Protein AF-A0A354FGB0-F1 (afdb_monomer)

Solvent-accessible surface area (backbone atoms only — not comparable to full-atom values): 4949 Å² total; per-residue (Å²): 114,61,57,67,74,67,68,54,54,72,56,49,53,51,20,54,71,44,32,58,44,56,73,78,44,93,54,49,65,65,58,39,26,73,76,64,32,64,69,31,30,50,42,22,53,50,34,42,58,61,69,68,62,76,88,77,71,86,80,82,42,62,66,57,52,50,49,53,50,50,54,48,40,74,76,39,57,60,37,55,55,47,73,76,96

Foldseek 3Di:
DQCVVVVDDPLLVLLLVCLCVCVPHPDDLVNCCVPPNPSSSVLSVLLNVLVPPDDDDDDPCPVVNVVSLVVSVVVPVSSVVSNVD

pLDDT: mean 73.51, std 12.09, range [44.84, 92.19]

Sequence (85 aa):
YILAELQLDVLSIVAGLLHDVVEDTDVTFDEIEELFGAKTRFLVAGVTKLGKIEYKSKEDRHAENLRRMFLAMAQDVRVIMIKLA

Radius of gyration: 13.47 Å; Cα contacts (8 Å, |Δi|>4): 75; chains: 1; bounding box: 39×29×30 Å

Secondary structure (DSSP, 8-state):
-HHHHTT--HHHHHHHHHTTHHHHSS--HHHHHHHH-HHHHHHHHHHHHHHT-----SSSHHHHHHHHHHHHHHH-THHHHHHH-

Structure (mmCIF, N/CA/C/O backbone):
data_AF-A0A354FGB0-F1
#
_entry.id   AF-A0A354FGB0-F1
#
loop_
_atom_site.group_PDB
_atom_site.id
_atom_site.type_symbol
_atom_site.label_atom_id
_atom_site.label_alt_id
_atom_site.label_comp_id
_atom_site.label_asym_id
_atom_site.label_entity_id
_atom_site.label_seq_id
_atom_site.pdbx_PDB_ins_code
_atom_site.Cartn_x
_atom_site.Cartn_y
_atom_site.Cartn_z
_atom_site.occupancy
_atom_site.B_iso_or_equiv
_atom_site.auth_seq_id
_atom_site.auth_comp_id
_atom_site.auth_asym_id
_atom_site.auth_atom_id
_atom_site.pdbx_PDB_model_num
ATOM 1 N N . TYR A 1 1 ? 4.962 -3.078 16.028 1.00 51.34 1 TYR A N 1
ATOM 2 C CA . TYR A 1 1 ? 4.466 -2.060 16.981 1.00 51.34 1 TYR A CA 1
ATOM 3 C C . TYR A 1 1 ? 4.804 -0.619 16.569 1.00 51.34 1 TYR A C 1
ATOM 5 O O . TYR A 1 1 ? 4.147 0.282 17.065 1.00 51.34 1 TYR A O 1
ATOM 13 N N . ILE A 1 2 ? 5.710 -0.389 15.603 1.00 61.31 2 ILE A N 1
ATOM 14 C CA . ILE A 1 2 ? 6.151 0.950 15.153 1.00 61.31 2 ILE A CA 1
ATOM 15 C C . ILE A 1 2 ? 4.993 1.813 14.608 1.00 61.31 2 ILE A C 1
ATOM 17 O O . ILE A 1 2 ? 4.820 2.953 15.025 1.00 61.31 2 ILE A O 1
ATOM 21 N N . LEU A 1 3 ? 4.128 1.261 13.746 1.00 56.84 3 LEU A N 1
ATOM 22 C CA . LEU A 1 3 ? 2.981 1.997 13.180 1.00 56.84 3 LEU A CA 1
ATOM 23 C C . LEU A 1 3 ? 1.932 2.423 14.224 1.00 56.84 3 LEU A C 1
ATOM 25 O O . LEU A 1 3 ? 1.294 3.461 14.063 1.00 56.84 3 LEU A O 1
ATOM 29 N N . ALA A 1 4 ? 1.765 1.642 15.295 1.00 56.69 4 ALA A N 1
ATOM 30 C CA . ALA A 1 4 ? 0.833 1.952 16.380 1.00 56.69 4 ALA A CA 1
ATOM 31 C C . ALA A 1 4 ? 1.381 3.043 17.320 1.00 56.69 4 ALA A C 1
ATOM 33 O O . ALA A 1 4 ? 0.613 3.859 17.823 1.00 56.69 4 ALA A O 1
ATOM 34 N N . GLU A 1 5 ? 2.703 3.101 17.515 1.00 58.25 5 GLU A N 1
ATOM 35 C CA . GLU A 1 5 ? 3.364 4.180 18.265 1.00 58.25 5 GLU A CA 1
ATOM 36 C C . GLU A 1 5 ? 3.345 5.518 17.514 1.00 58.25 5 GLU A C 1
ATOM 38 O O . GLU A 1 5 ? 3.300 6.575 18.139 1.00 58.25 5 GLU A O 1
ATOM 43 N N . LEU A 1 6 ? 3.288 5.484 16.179 1.00 59.22 6 LEU A N 1
ATOM 44 C CA . LEU A 1 6 ? 3.153 6.673 15.332 1.00 59.22 6 LEU A CA 1
ATOM 45 C C . LEU A 1 6 ? 1.733 7.279 15.329 1.00 59.22 6 LEU A C 1
ATOM 47 O O . LEU A 1 6 ? 1.500 8.245 14.604 1.00 59.22 6 LEU A O 1
ATOM 51 N N . GLN A 1 7 ? 0.787 6.727 16.108 1.00 61.62 7 GLN A N 1
ATOM 52 C CA . GLN A 1 7 ? -0.632 7.129 16.146 1.00 61.62 7 GLN A CA 1
ATOM 53 C C . GLN A 1 7 ? -1.282 7.229 14.756 1.00 61.62 7 GLN A C 1
ATOM 55 O O . GLN A 1 7 ? -2.178 8.045 14.523 1.00 61.62 7 GLN A O 1
ATOM 60 N N . LEU A 1 8 ? -0.831 6.398 13.816 1.00 63.72 8 LEU A N 1
ATOM 61 C CA . LEU A 1 8 ? -1.418 6.353 12.489 1.00 63.72 8 LEU A CA 1
ATOM 62 C C . LEU A 1 8 ? -2.844 5.804 12.552 1.00 63.72 8 LEU A C 1
ATOM 64 O O . LEU A 1 8 ? -3.192 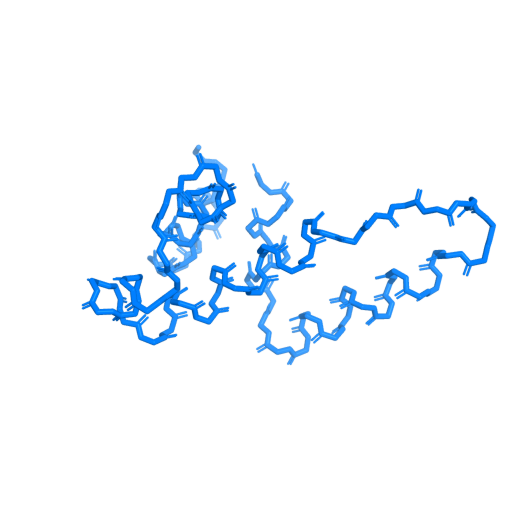4.994 13.413 1.00 63.72 8 LEU A O 1
ATOM 68 N N . ASP A 1 9 ? -3.682 6.267 11.629 1.00 77.69 9 ASP A N 1
ATOM 69 C CA . ASP A 1 9 ? -5.075 5.855 11.586 1.00 77.69 9 ASP A CA 1
ATOM 70 C C . ASP A 1 9 ? -5.210 4.354 11.299 1.00 77.69 9 ASP A C 1
ATOM 72 O O . ASP A 1 9 ? -4.333 3.728 10.701 1.00 77.69 9 ASP A O 1
ATOM 76 N N . VAL A 1 10 ? -6.342 3.775 11.705 1.00 79.44 10 VAL A N 1
ATOM 77 C CA . VAL A 1 10 ? -6.611 2.332 11.586 1.00 79.44 10 VAL A CA 1
ATOM 78 C C . VAL A 1 10 ? -6.354 1.818 10.164 1.00 79.44 10 VAL A C 1
ATOM 80 O O . VAL A 1 10 ? -5.815 0.727 9.999 1.00 79.44 10 VAL A O 1
ATOM 83 N N . LEU A 1 11 ? -6.651 2.621 9.136 1.00 80.31 11 LEU A N 1
ATOM 84 C CA . LEU A 1 11 ? -6.420 2.251 7.737 1.00 80.31 11 LEU A CA 1
ATOM 85 C C . LEU A 1 11 ? -4.934 2.072 7.407 1.00 80.31 11 LEU A C 1
ATOM 87 O O . LEU A 1 11 ? -4.595 1.195 6.620 1.00 80.31 11 LEU A O 1
ATOM 91 N N . SER A 1 12 ? -4.047 2.857 8.019 1.00 78.75 12 SER A N 1
ATOM 92 C CA . SER A 1 12 ? -2.600 2.726 7.830 1.00 78.75 12 SER A CA 1
ATOM 93 C C . SER A 1 12 ? -2.057 1.446 8.453 1.00 78.75 12 SER A C 1
ATOM 95 O O . SER A 1 12 ? -1.213 0.779 7.861 1.00 78.75 12 SER A O 1
ATOM 97 N N . ILE A 1 13 ? -2.565 1.078 9.632 1.00 81.00 13 ILE A N 1
ATOM 98 C CA . ILE A 1 13 ? -2.180 -0.167 10.307 1.00 81.00 13 ILE A CA 1
ATOM 99 C C . ILE A 1 13 ? -2.643 -1.366 9.478 1.00 81.00 13 ILE A C 1
ATOM 101 O O . ILE A 1 13 ? -1.859 -2.276 9.224 1.00 81.00 13 ILE A O 1
ATOM 105 N N . VAL A 1 14 ? -3.893 -1.344 9.006 1.00 83.62 14 VAL A N 1
ATOM 106 C CA . VAL A 1 14 ? -4.438 -2.395 8.138 1.00 83.62 14 VAL A CA 1
ATOM 107 C C . VAL A 1 14 ? -3.638 -2.489 6.838 1.00 83.62 14 VAL A C 1
ATOM 109 O O . VAL A 1 14 ? -3.224 -3.580 6.461 1.00 83.62 14 VAL A O 1
ATOM 112 N N . ALA A 1 15 ? -3.347 -1.363 6.183 1.00 83.62 15 ALA A N 1
ATOM 113 C CA . ALA A 1 15 ? -2.548 -1.360 4.963 1.00 83.62 15 ALA A CA 1
ATOM 114 C C . ALA A 1 15 ? -1.125 -1.896 5.191 1.00 83.62 15 ALA A C 1
ATOM 116 O O . ALA A 1 15 ? -0.641 -2.668 4.371 1.00 83.62 15 ALA A O 1
ATOM 117 N N . GLY A 1 16 ? -0.481 -1.568 6.315 1.00 81.31 16 GLY A N 1
ATOM 118 C CA . GLY A 1 16 ? 0.825 -2.128 6.677 1.00 81.31 16 GLY A CA 1
ATOM 119 C C . GLY A 1 16 ? 0.804 -3.632 6.942 1.00 81.31 16 GLY A C 1
ATOM 120 O O . GLY A 1 16 ? 1.766 -4.313 6.614 1.00 81.31 16 GLY A O 1
ATOM 121 N N . LEU A 1 17 ? -0.297 -4.185 7.453 1.00 82.94 17 LEU A N 1
ATOM 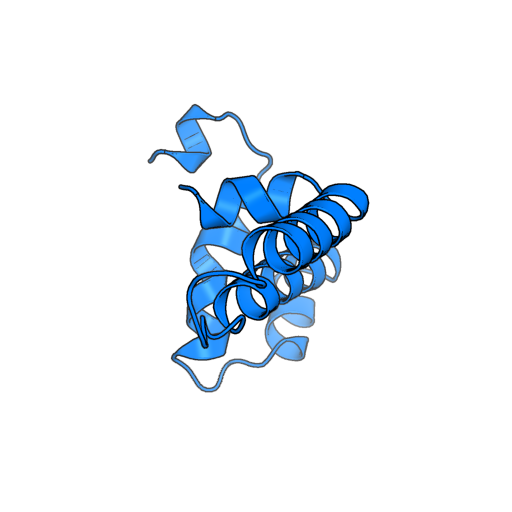122 C CA . LEU A 1 17 ? -0.441 -5.636 7.615 1.00 82.94 17 LEU A CA 1
ATOM 123 C C . LEU A 1 17 ? -0.734 -6.358 6.291 1.00 82.94 17 LEU A C 1
ATOM 125 O O . LEU A 1 17 ? -0.353 -7.513 6.133 1.00 82.94 17 LEU A O 1
ATOM 129 N N . LEU A 1 18 ? -1.417 -5.693 5.355 1.00 85.38 18 LEU A N 1
ATOM 130 C CA . LEU A 1 18 ? -1.876 -6.292 4.098 1.00 85.38 18 LEU A CA 1
ATOM 131 C C . LEU A 1 18 ? -0.933 -6.071 2.908 1.00 85.38 18 LEU A C 1
ATOM 133 O O . LEU A 1 18 ? -1.110 -6.726 1.885 1.00 85.38 18 LEU A O 1
ATOM 137 N N . HIS A 1 19 ? 0.028 -5.146 2.993 1.00 80.06 19 HIS A N 1
ATOM 138 C CA . HIS A 1 19 ? 0.797 -4.727 1.815 1.00 80.06 19 HIS A CA 1
ATOM 139 C C . HIS A 1 19 ? 1.588 -5.853 1.138 1.00 80.06 19 HIS A C 1
ATOM 141 O O . HIS A 1 19 ? 1.628 -5.892 -0.091 1.00 80.06 19 HIS A O 1
ATOM 147 N N . ASP A 1 20 ? 2.137 -6.778 1.925 1.00 81.06 20 ASP A N 1
ATOM 148 C CA . ASP A 1 20 ? 2.863 -7.946 1.418 1.00 81.06 20 ASP A CA 1
ATOM 149 C C . ASP A 1 20 ? 1.924 -9.109 1.070 1.00 81.06 20 ASP A C 1
ATOM 151 O O . ASP A 1 20 ? 2.270 -9.968 0.270 1.00 81.06 20 ASP A O 1
ATOM 155 N N . VAL A 1 21 ? 0.681 -9.115 1.568 1.00 83.94 21 VAL A N 1
ATOM 156 C CA . VAL A 1 21 ? -0.297 -10.172 1.251 1.00 83.94 21 VAL A CA 1
ATOM 157 C C . VAL A 1 21 ? -0.632 -10.177 -0.242 1.00 83.94 21 VAL A C 1
ATOM 159 O O . VAL A 1 21 ? -0.734 -11.243 -0.837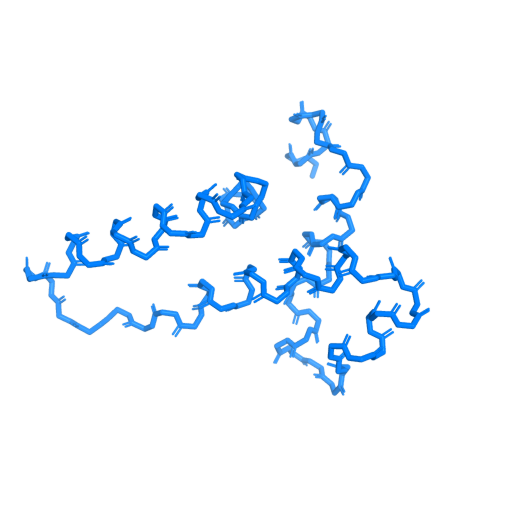 1.00 83.94 21 VAL A O 1
ATOM 162 N N . VAL A 1 22 ? -0.743 -9.006 -0.877 1.00 80.94 22 VAL A N 1
ATOM 163 C CA . VAL A 1 22 ? -1.000 -8.909 -2.330 1.00 80.94 22 VAL A CA 1
ATOM 164 C C . VAL A 1 22 ? 0.226 -9.286 -3.170 1.00 80.94 22 VAL A C 1
ATOM 166 O O . VAL A 1 22 ? 0.102 -9.567 -4.361 1.00 80.94 22 VAL A O 1
ATOM 169 N N . GLU A 1 23 ? 1.427 -9.237 -2.592 1.00 76.50 23 GLU A N 1
ATOM 170 C CA . GLU A 1 23 ? 2.658 -9.617 -3.293 1.00 76.50 23 GLU A CA 1
ATOM 171 C C . GLU A 1 23 ? 2.984 -11.105 -3.127 1.00 76.50 23 GLU A C 1
ATOM 173 O O . GLU A 1 23 ? 3.427 -11.730 -4.091 1.00 76.50 23 GLU A O 1
ATOM 178 N N . ASP A 1 24 ? 2.706 -11.669 -1.950 1.00 82.38 24 ASP A N 1
ATOM 179 C CA . ASP A 1 24 ? 3.134 -13.013 -1.554 1.00 82.38 24 ASP A CA 1
ATOM 180 C C . ASP A 1 24 ? 2.026 -14.076 -1.634 1.00 82.38 24 ASP A C 1
ATOM 182 O O . ASP A 1 24 ? 2.291 -15.265 -1.437 1.00 82.38 24 ASP A O 1
ATOM 186 N N . THR A 1 25 ? 0.778 -13.681 -1.902 1.00 85.81 25 THR A N 1
ATOM 187 C CA . THR A 1 25 ? -0.372 -14.598 -1.971 1.00 85.81 25 THR A CA 1
ATOM 188 C C . THR A 1 25 ? -1.254 -14.328 -3.192 1.00 85.81 25 THR A C 1
ATOM 190 O O . THR A 1 25 ? -1.082 -13.332 -3.890 1.00 85.81 25 THR A O 1
ATOM 193 N N . ASP A 1 26 ? -2.234 -15.203 -3.437 1.00 87.75 26 ASP A N 1
ATOM 194 C CA . ASP A 1 26 ? -3.197 -15.067 -4.541 1.00 87.75 26 ASP A CA 1
ATOM 195 C C . ASP A 1 26 ? -4.278 -13.992 -4.296 1.00 87.75 26 ASP A C 1
ATOM 197 O O . ASP A 1 26 ? -5.165 -13.808 -5.130 1.00 87.75 26 ASP A O 1
ATOM 201 N N . VAL A 1 27 ? -4.221 -13.279 -3.163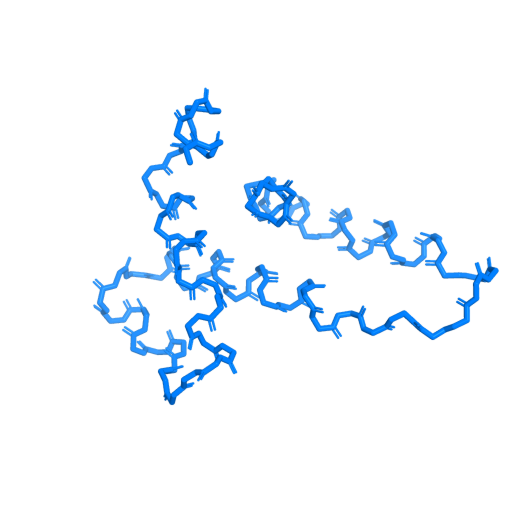 1.00 88.94 27 VAL A N 1
ATOM 202 C CA . VAL A 1 27 ? -5.180 -12.223 -2.815 1.00 88.94 27 VAL A CA 1
ATOM 203 C C . VAL A 1 27 ? -5.053 -11.038 -3.771 1.00 88.94 27 VAL A C 1
ATOM 205 O O . VAL A 1 27 ? -3.988 -10.449 -3.957 1.00 88.94 27 VAL A O 1
ATOM 208 N N . THR A 1 28 ? -6.183 -10.630 -4.333 1.00 88.81 28 THR A N 1
ATOM 209 C CA . THR A 1 28 ? -6.292 -9.519 -5.275 1.00 88.81 28 THR A CA 1
ATOM 210 C C . THR A 1 28 ? -6.627 -8.193 -4.587 1.00 88.81 28 THR A C 1
ATOM 212 O O . THR A 1 28 ? -7.174 -8.131 -3.484 1.00 88.81 28 THR A O 1
ATOM 215 N N . PHE A 1 29 ? -6.344 -7.077 -5.268 1.00 87.81 29 PHE A N 1
ATOM 216 C CA . PHE A 1 29 ? -6.756 -5.755 -4.783 1.00 87.81 29 PHE A CA 1
ATOM 217 C C . PHE A 1 29 ? -8.278 -5.612 -4.668 1.00 87.81 29 PHE A C 1
ATOM 219 O O . PHE A 1 29 ? -8.737 -4.859 -3.812 1.00 87.81 29 PHE A O 1
ATOM 226 N N . ASP A 1 30 ? -9.038 -6.309 -5.512 1.00 89.94 30 ASP A N 1
ATOM 227 C CA . ASP A 1 30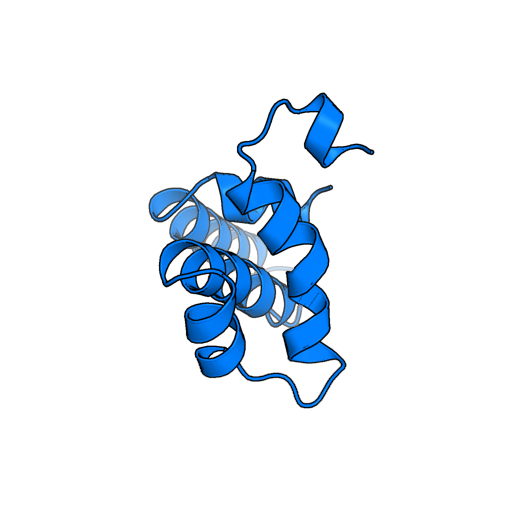 ? -10.498 -6.252 -5.501 1.00 89.94 30 ASP A CA 1
ATOM 228 C C . ASP A 1 30 ? -11.054 -6.962 -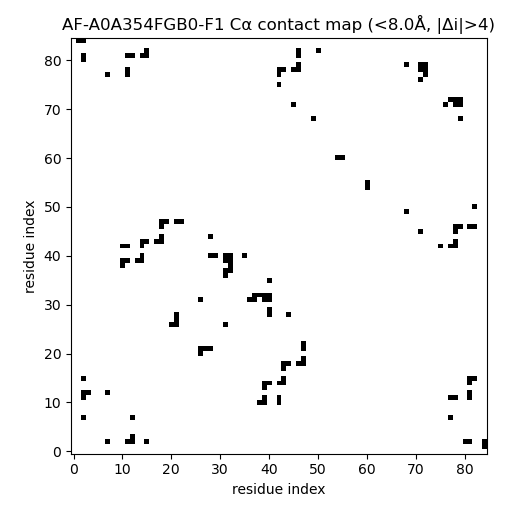4.253 1.00 89.94 30 ASP A C 1
ATOM 230 O O . ASP A 1 30 ? -11.940 -6.423 -3.595 1.00 89.94 30 ASP A O 1
ATOM 234 N N . GLU A 1 31 ? -10.447 -8.079 -3.830 1.00 89.56 31 GLU A N 1
ATOM 235 C CA . GLU A 1 31 ? -10.767 -8.733 -2.549 1.00 89.56 31 GLU A CA 1
ATOM 236 C C . GLU A 1 31 ? -10.444 -7.837 -1.342 1.00 89.56 31 GLU A C 1
ATOM 238 O O . GLU A 1 31 ? -11.210 -7.777 -0.380 1.00 89.56 31 GLU A O 1
ATOM 243 N N . ILE A 1 32 ? -9.344 -7.076 -1.391 1.00 89.19 32 ILE A N 1
ATOM 244 C CA . ILE A 1 32 ? -9.035 -6.091 -0.341 1.00 89.19 32 ILE A CA 1
ATOM 245 C C . ILE A 1 32 ? -10.072 -4.966 -0.307 1.00 89.19 32 ILE A C 1
ATOM 247 O O . ILE A 1 32 ? -10.432 -4.492 0.773 1.00 89.19 32 ILE A O 1
ATOM 251 N N . GLU A 1 33 ? -10.550 -4.516 -1.465 1.00 91.06 33 GLU A N 1
ATOM 252 C CA . GLU A 1 33 ? -11.590 -3.492 -1.540 1.00 91.06 33 GLU A CA 1
ATOM 253 C C . GLU A 1 33 ? -12.930 -3.995 -1.001 1.00 91.06 33 GLU A C 1
ATOM 255 O O . GLU A 1 33 ? -13.592 -3.259 -0.269 1.00 91.06 33 GLU A O 1
ATOM 260 N N . GLU A 1 34 ? -13.299 -5.241 -1.291 1.00 92.19 34 GLU A N 1
ATOM 261 C CA . GLU A 1 34 ? -14.529 -5.854 -0.788 1.00 92.19 34 GLU A CA 1
ATOM 262 C C . GLU A 1 34 ? -14.495 -6.050 0.737 1.00 92.19 34 GLU A C 1
ATOM 264 O O . GLU A 1 34 ? -15.467 -5.738 1.426 1.00 92.19 34 GLU A O 1
ATOM 269 N N . LEU A 1 35 ? -13.360 -6.497 1.286 1.00 88.75 35 LEU A N 1
ATOM 270 C CA . LEU A 1 35 ? -13.220 -6.806 2.714 1.00 88.75 35 LEU A CA 1
ATOM 271 C C . LEU A 1 35 ? -12.924 -5.579 3.590 1.00 88.75 35 LEU A C 1
ATOM 273 O O . LEU A 1 35 ? -13.405 -5.494 4.721 1.00 88.75 35 LEU A O 1
ATOM 277 N N . PHE A 1 36 ? -12.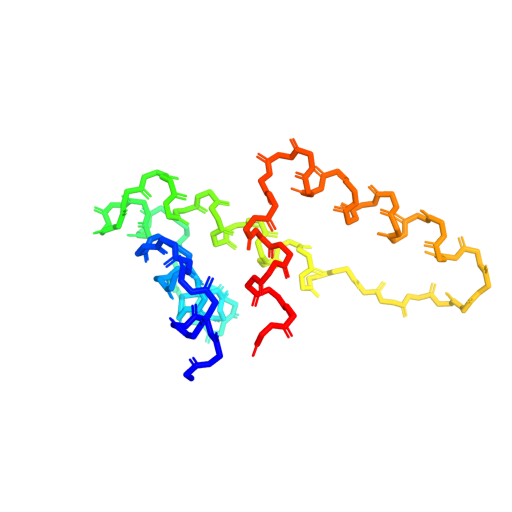122 -4.632 3.096 1.00 86.69 36 PHE A N 1
ATOM 278 C CA . PHE A 1 36 ? -11.589 -3.513 3.890 1.00 86.69 36 PHE A CA 1
ATOM 279 C C . PHE A 1 36 ? -11.901 -2.127 3.307 1.00 86.69 36 PHE A C 1
ATOM 281 O O . PHE A 1 36 ? -11.528 -1.106 3.899 1.00 86.69 36 PHE A O 1
ATOM 288 N N . GLY A 1 37 ? -12.581 -2.065 2.162 1.00 89.81 37 GLY A N 1
ATOM 289 C CA . GLY A 1 37 ? -13.016 -0.836 1.510 1.00 89.81 37 GLY A CA 1
ATOM 290 C C . GLY A 1 37 ? -11.976 -0.185 0.593 1.00 89.81 37 GLY A C 1
ATOM 291 O O . GLY A 1 37 ? -10.763 -0.399 0.684 1.00 89.81 37 GLY A O 1
ATOM 292 N N . ALA A 1 38 ? -12.467 0.716 -0.262 1.00 88.00 38 ALA A N 1
ATOM 293 C CA . ALA A 1 38 ? -11.686 1.387 -1.306 1.00 88.00 38 ALA A CA 1
ATOM 294 C C . ALA A 1 38 ? -10.465 2.168 -0.783 1.00 88.00 38 ALA A C 1
ATOM 296 O O . ALA A 1 38 ? -9.427 2.224 -1.443 1.00 88.00 38 ALA A O 1
ATOM 297 N N . LYS A 1 39 ? -10.554 2.759 0.419 1.00 84.50 39 LYS A N 1
ATOM 298 C CA . LYS A 1 39 ? -9.432 3.503 1.025 1.00 84.50 39 LYS A CA 1
ATOM 299 C C . LYS A 1 39 ? -8.268 2.588 1.401 1.00 84.50 39 LYS A C 1
ATOM 301 O O . LYS A 1 39 ? -7.119 2.951 1.170 1.00 84.50 39 LYS A O 1
ATOM 306 N N . THR A 1 40 ? -8.558 1.410 1.946 1.00 86.88 40 THR A N 1
ATOM 307 C CA . THR A 1 40 ? -7.532 0.424 2.304 1.00 86.88 40 THR A CA 1
ATOM 308 C C . THR A 1 40 ? -6.865 -0.115 1.048 1.00 86.88 40 THR A C 1
ATOM 310 O O . THR A 1 40 ? -5.640 -0.107 0.954 1.00 86.88 40 THR A O 1
ATOM 313 N N . ARG A 1 41 ? -7.663 -0.473 0.033 1.00 88.62 41 ARG A N 1
ATOM 314 C CA . ARG A 1 41 ? -7.162 -0.885 -1.284 1.00 88.62 41 ARG A CA 1
ATOM 315 C C . ARG A 1 41 ? -6.249 0.167 -1.912 1.00 88.62 41 ARG A C 1
ATOM 317 O O . ARG A 1 41 ? -5.198 -0.181 -2.445 1.00 88.62 41 ARG A O 1
ATOM 324 N N . PHE A 1 42 ? -6.616 1.448 -1.826 1.00 86.25 42 PHE A N 1
ATOM 325 C CA . PHE A 1 42 ? -5.793 2.550 -2.328 1.00 86.25 42 PHE A CA 1
ATOM 326 C C . PHE A 1 42 ? -4.429 2.626 -1.627 1.00 86.25 42 PHE A C 1
ATOM 328 O O . PHE A 1 42 ? -3.401 2.710 -2.301 1.00 86.25 42 PHE A O 1
ATOM 335 N N . LEU A 1 43 ? -4.412 2.551 -0.292 1.00 84.44 43 LEU A N 1
ATOM 336 C CA . LEU A 1 43 ? -3.176 2.584 0.494 1.00 84.44 43 LEU A CA 1
ATOM 337 C C . LEU A 1 43 ? -2.286 1.371 0.199 1.00 84.44 43 LEU A C 1
ATOM 339 O O . LEU A 1 43 ? -1.113 1.550 -0.120 1.00 84.44 43 LEU A O 1
ATOM 343 N N . VAL A 1 44 ? -2.848 0.159 0.222 1.00 85.19 44 VAL A N 1
ATOM 344 C CA . VAL A 1 44 ? -2.122 -1.088 -0.075 1.00 85.19 44 VAL A CA 1
ATOM 345 C C . VAL A 1 44 ? -1.510 -1.038 -1.476 1.00 85.19 44 VAL A C 1
ATOM 347 O O . VAL A 1 44 ? -0.307 -1.231 -1.632 1.00 85.19 44 VAL A O 1
ATOM 350 N N . ALA A 1 45 ? -2.288 -0.650 -2.491 1.00 83.88 45 ALA A N 1
ATOM 351 C CA . ALA A 1 45 ? -1.785 -0.504 -3.856 1.00 83.88 45 ALA A CA 1
ATOM 352 C C . ALA A 1 45 ? -0.672 0.551 -3.982 1.00 83.88 45 ALA A C 1
ATOM 354 O O . ALA A 1 45 ? 0.251 0.379 -4.783 1.00 83.88 45 ALA A O 1
ATOM 355 N N . GLY A 1 46 ? -0.749 1.643 -3.215 1.00 81.50 46 GLY A N 1
ATOM 356 C CA . GLY A 1 46 ? 0.303 2.656 -3.145 1.00 81.50 46 GLY A CA 1
ATOM 357 C C . GLY A 1 46 ? 1.613 2.099 -2.583 1.00 81.50 46 GLY A C 1
ATOM 358 O O . GLY A 1 46 ? 2.675 2.324 -3.167 1.00 81.50 46 GLY A O 1
ATOM 359 N N . VAL A 1 47 ? 1.535 1.327 -1.496 1.00 81.94 47 VAL A N 1
ATOM 360 C CA . VAL A 1 47 ? 2.701 0.737 -0.817 1.00 81.94 47 VAL A CA 1
ATOM 361 C C . VAL A 1 47 ? 3.364 -0.344 -1.681 1.00 81.94 47 VAL A C 1
ATOM 363 O O . VAL A 1 47 ? 4.578 -0.295 -1.891 1.00 81.94 47 VAL A O 1
ATOM 366 N N . THR A 1 48 ? 2.585 -1.259 -2.264 1.00 80.44 48 THR A N 1
ATOM 367 C CA . THR A 1 48 ? 3.063 -2.306 -3.190 1.00 80.44 48 THR A CA 1
ATOM 368 C C . THR A 1 48 ? 3.794 -1.702 -4.399 1.00 80.44 48 THR A C 1
ATOM 370 O O . THR A 1 48 ? 4.896 -2.105 -4.772 1.00 80.44 48 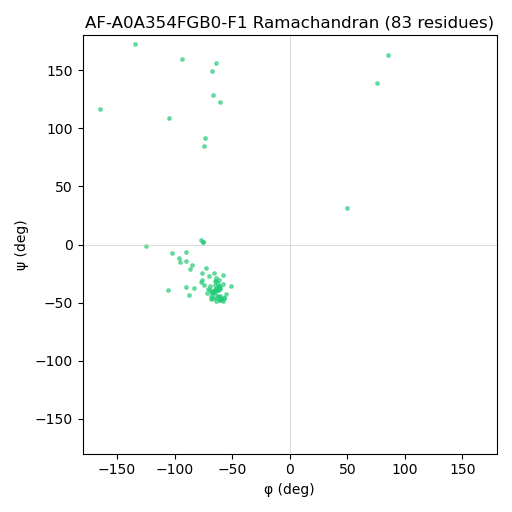THR A O 1
ATOM 373 N N . LYS A 1 49 ? 3.228 -0.655 -5.020 1.00 76.06 49 LYS A N 1
ATOM 374 C CA . LYS A 1 49 ? 3.857 0.006 -6.180 1.00 76.06 49 LYS A CA 1
ATOM 375 C C . LYS A 1 49 ? 5.205 0.641 -5.848 1.00 76.06 49 LYS A C 1
ATOM 377 O O . LYS A 1 49 ? 6.082 0.653 -6.710 1.00 76.06 49 LYS A O 1
ATOM 382 N N . LEU A 1 50 ? 5.371 1.164 -4.633 1.00 71.69 50 LEU A N 1
ATOM 383 C CA . LEU A 1 50 ? 6.662 1.666 -4.163 1.00 71.69 50 LEU A CA 1
ATOM 384 C C . LEU A 1 50 ? 7.671 0.535 -3.932 1.00 71.69 50 LEU A C 1
ATOM 386 O O . LEU A 1 50 ? 8.847 0.723 -4.231 1.00 71.69 50 LEU A O 1
ATOM 390 N N . GLY A 1 51 ? 7.222 -0.631 -3.453 1.00 66.12 51 GLY A N 1
ATOM 391 C CA . GLY A 1 51 ? 8.060 -1.825 -3.288 1.00 66.12 51 GLY A CA 1
ATOM 392 C C . GLY A 1 51 ? 8.657 -2.334 -4.603 1.00 66.12 51 GLY A C 1
ATOM 393 O O . GLY A 1 51 ? 9.834 -2.679 -4.655 1.00 66.12 51 GLY A O 1
ATOM 394 N N . LYS A 1 52 ? 7.887 -2.278 -5.695 1.00 66.38 52 LYS A N 1
ATOM 395 C CA . LYS A 1 52 ? 8.298 -2.743 -7.036 1.00 66.38 52 LYS A CA 1
ATOM 396 C C . LYS A 1 52 ? 9.240 -1.799 -7.797 1.00 66.38 52 LYS A C 1
ATOM 398 O O . LYS A 1 52 ? 9.569 -2.060 -8.956 1.00 66.38 52 LYS A O 1
ATOM 403 N N . ILE A 1 53 ? 9.690 -0.693 -7.197 1.00 65.56 53 ILE A N 1
ATOM 404 C CA . ILE A 1 53 ? 10.683 0.195 -7.818 1.00 65.56 53 ILE A CA 1
ATOM 405 C C . ILE A 1 53 ? 12.063 -0.486 -7.746 1.00 65.56 53 ILE A C 1
ATOM 407 O O . ILE A 1 53 ? 12.852 -0.241 -6.840 1.00 65.56 53 ILE A O 1
ATOM 411 N N . GLU A 1 54 ? 12.371 -1.352 -8.719 1.00 50.66 54 GLU A N 1
ATOM 412 C CA . GLU A 1 54 ? 13.687 -1.996 -8.831 1.00 50.66 54 GLU A CA 1
ATOM 413 C C . GLU A 1 54 ? 14.806 -0.958 -9.007 1.00 50.66 54 GLU A C 1
ATOM 415 O O . GLU A 1 54 ? 14.827 -0.200 -9.983 1.00 50.66 54 GLU A O 1
ATOM 420 N N . TYR A 1 55 ? 15.787 -0.968 -8.104 1.00 53.25 55 TYR A N 1
ATOM 421 C CA . TYR A 1 55 ? 16.989 -0.134 -8.135 1.00 53.25 55 TYR A CA 1
ATOM 422 C C . TYR A 1 55 ? 17.983 -0.614 -9.211 1.00 53.25 55 TYR A C 1
ATOM 424 O O . TYR A 1 55 ? 18.849 -1.443 -8.946 1.00 53.25 55 TYR A O 1
ATOM 432 N N . LYS A 1 56 ? 17.907 -0.083 -10.438 1.00 44.84 56 LYS A N 1
ATOM 433 C CA . LYS A 1 56 ? 18.921 -0.321 -11.486 1.00 44.84 56 LYS A CA 1
ATOM 434 C C . LYS A 1 56 ? 19.824 0.903 -11.689 1.00 44.84 56 LYS A C 1
ATOM 436 O O . LYS A 1 56 ? 19.404 1.876 -12.297 1.00 44.84 56 LYS A O 1
ATOM 441 N N . SER A 1 57 ? 21.082 0.788 -11.258 1.00 55.28 57 SER A N 1
ATOM 442 C CA . SER A 1 57 ? 22.191 1.759 -11.392 1.00 55.28 57 SER A CA 1
ATOM 443 C C . SER A 1 57 ? 22.156 2.985 -10.457 1.00 55.28 57 SER A C 1
ATOM 445 O O . SER A 1 57 ? 21.101 3.548 -10.174 1.00 55.28 57 SER A O 1
ATOM 447 N N . LYS A 1 58 ? 23.341 3.344 -9.936 1.00 55.31 58 LYS A N 1
ATOM 448 C CA . LYS A 1 58 ? 23.569 4.115 -8.698 1.00 55.31 58 LYS A CA 1
ATOM 449 C C . LYS A 1 58 ? 23.558 5.645 -8.837 1.00 55.31 58 LYS A C 1
ATOM 451 O O . LYS A 1 58 ? 23.337 6.298 -7.824 1.00 55.31 58 LYS A O 1
ATOM 456 N N . GLU A 1 59 ? 23.778 6.223 -10.018 1.00 58.09 59 GLU A N 1
ATOM 457 C CA . GLU A 1 59 ? 24.137 7.657 -10.109 1.00 58.09 59 GLU A CA 1
ATOM 458 C C . GLU A 1 59 ? 23.006 8.581 -10.605 1.00 58.09 59 GLU A C 1
ATOM 460 O O . GLU A 1 59 ? 22.781 9.620 -9.992 1.00 58.09 59 GLU A O 1
ATOM 465 N N . ASP A 1 60 ? 22.187 8.184 -11.587 1.00 55.41 60 ASP A N 1
ATOM 466 C CA . ASP A 1 60 ? 21.099 9.044 -12.112 1.00 55.41 60 ASP A CA 1
ATOM 467 C C . ASP A 1 60 ? 19.743 8.891 -11.389 1.00 55.41 60 ASP A C 1
ATOM 469 O O . ASP A 1 60 ? 18.778 9.610 -11.656 1.00 55.41 60 ASP A O 1
ATOM 473 N N . ARG A 1 61 ? 19.620 7.931 -10.465 1.00 56.53 61 ARG A N 1
ATOM 474 C CA . ARG A 1 61 ? 18.309 7.475 -9.961 1.00 56.53 61 ARG A CA 1
ATOM 475 C C . ARG A 1 61 ? 17.824 8.101 -8.669 1.00 56.53 61 ARG A C 1
ATOM 477 O O . ARG A 1 61 ? 16.655 7.929 -8.328 1.00 5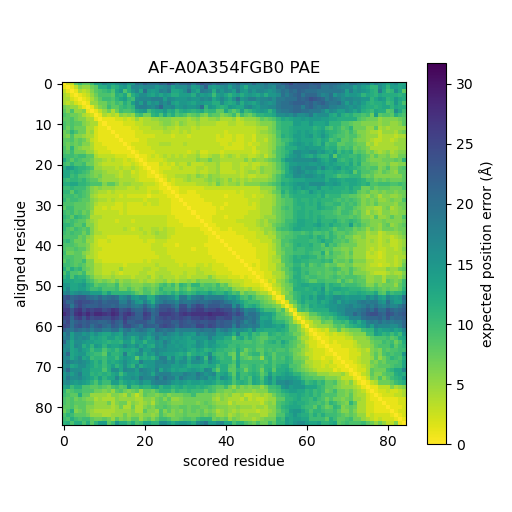6.53 61 ARG A O 1
ATOM 484 N N . HIS A 1 62 ? 18.675 8.822 -7.948 1.00 58.19 62 HIS A N 1
ATOM 485 C CA . HIS A 1 62 ? 18.248 9.435 -6.692 1.00 58.19 62 HIS A CA 1
ATOM 486 C C . HIS A 1 62 ? 17.130 10.453 -6.919 1.00 58.19 62 HIS A C 1
ATOM 488 O O . HIS A 1 62 ? 16.115 10.385 -6.232 1.00 58.19 62 HIS A O 1
ATOM 494 N N . ALA A 1 63 ? 17.250 11.306 -7.940 1.00 67.69 63 ALA A N 1
ATOM 495 C CA . ALA A 1 63 ? 16.235 12.306 -8.260 1.00 67.69 63 ALA A CA 1
ATOM 496 C C . ALA A 1 63 ? 14.902 11.680 -8.706 1.00 67.69 63 ALA A C 1
ATOM 498 O O . ALA A 1 63 ? 13.847 12.122 -8.263 1.00 67.69 63 ALA A O 1
ATOM 499 N N . GLU A 1 64 ? 14.933 10.627 -9.528 1.00 66.69 64 GLU A N 1
ATOM 500 C CA . GLU A 1 64 ? 13.715 9.982 -10.038 1.00 66.69 64 GLU A CA 1
ATOM 501 C C . GLU A 1 64 ? 13.012 9.136 -8.964 1.00 66.69 64 GLU A C 1
ATOM 503 O O . GLU A 1 64 ? 11.784 9.118 -8.882 1.00 66.69 64 GLU A O 1
ATOM 508 N N . ASN A 1 65 ? 13.776 8.494 -8.075 1.00 64.25 65 ASN A N 1
ATOM 509 C CA . ASN A 1 65 ? 13.227 7.795 -6.914 1.00 64.25 65 ASN A CA 1
ATOM 510 C C . ASN A 1 65 ? 12.629 8.777 -5.903 1.00 64.25 65 ASN A C 1
ATOM 512 O O . ASN A 1 65 ? 11.508 8.562 -5.449 1.00 64.25 65 ASN A O 1
ATOM 516 N N . LEU A 1 66 ? 13.329 9.881 -5.612 1.00 66.00 66 LEU A N 1
ATOM 517 C CA . LEU A 1 66 ? 12.788 10.986 -4.819 1.00 66.00 66 LEU A CA 1
ATOM 518 C C . LEU A 1 66 ? 11.509 11.525 -5.460 1.00 66.00 66 LEU A C 1
ATOM 520 O O . LEU A 1 66 ? 10.509 11.669 -4.773 1.00 66.00 66 LEU A O 1
ATOM 524 N N . ARG A 1 67 ? 11.488 11.744 -6.778 1.00 70.06 67 ARG A N 1
ATOM 525 C CA . ARG A 1 67 ? 10.308 12.217 -7.513 1.00 70.06 67 ARG A CA 1
ATOM 526 C C . ARG A 1 67 ? 9.127 11.253 -7.400 1.00 70.06 67 ARG A C 1
ATOM 528 O O . ARG A 1 67 ? 8.010 11.703 -7.165 1.00 70.06 67 ARG A O 1
ATOM 535 N N . ARG A 1 68 ? 9.353 9.943 -7.535 1.00 66.38 68 ARG A N 1
ATOM 536 C CA . ARG A 1 68 ? 8.313 8.911 -7.370 1.00 66.38 68 ARG A CA 1
ATOM 537 C C . ARG A 1 68 ? 7.826 8.811 -5.924 1.00 66.38 68 ARG A C 1
ATOM 539 O O . ARG A 1 68 ? 6.618 8.730 -5.716 1.00 66.38 68 ARG A O 1
ATOM 546 N N . MET A 1 69 ? 8.729 8.894 -4.943 1.00 64.44 69 MET A N 1
ATOM 547 C CA . MET A 1 69 ? 8.367 9.008 -3.525 1.00 64.44 69 MET A CA 1
ATOM 548 C C . MET A 1 69 ? 7.524 10.261 -3.268 1.00 64.44 69 MET A C 1
ATOM 550 O O . MET A 1 69 ? 6.460 10.150 -2.672 1.00 64.44 69 MET A O 1
ATOM 554 N N . PHE A 1 70 ? 7.933 11.431 -3.768 1.00 64.44 70 PHE A N 1
ATOM 555 C CA . PHE A 1 70 ? 7.175 12.678 -3.635 1.00 64.44 70 PHE A CA 1
ATOM 556 C C . PHE A 1 70 ? 5.799 12.595 -4.298 1.00 64.44 70 PHE A C 1
ATOM 558 O O . PHE A 1 70 ? 4.837 13.120 -3.750 1.00 64.44 70 PHE A O 1
ATOM 565 N N . LEU A 1 71 ? 5.673 11.910 -5.438 1.00 66.06 71 LEU A N 1
ATOM 566 C CA . LEU A 1 71 ? 4.378 11.679 -6.082 1.00 66.06 71 LEU A CA 1
ATOM 567 C C . LEU A 1 71 ? 3.461 10.791 -5.228 1.00 66.06 71 LEU A C 1
ATOM 569 O O . LEU A 1 71 ? 2.271 11.076 -5.127 1.00 66.06 71 LEU A O 1
ATOM 573 N N . ALA A 1 72 ? 4.010 9.755 -4.588 1.00 64.19 72 ALA A N 1
ATOM 574 C CA . ALA A 1 72 ? 3.260 8.920 -3.654 1.00 64.19 72 ALA A CA 1
ATOM 575 C C . ALA A 1 72 ? 2.858 9.699 -2.386 1.00 64.19 72 ALA A C 1
ATOM 577 O O . ALA A 1 72 ? 1.710 9.613 -1.960 1.00 64.19 72 ALA A O 1
ATOM 578 N N . MET A 1 73 ? 3.752 10.537 -1.844 1.00 58.44 73 MET A N 1
ATOM 579 C CA . MET A 1 73 ? 3.456 11.443 -0.721 1.00 58.44 73 MET A CA 1
ATOM 580 C C . MET A 1 73 ? 2.390 12.488 -1.059 1.00 58.44 73 MET A C 1
ATOM 582 O O . MET A 1 73 ? 1.572 12.817 -0.206 1.00 58.44 73 MET A O 1
ATOM 586 N N . ALA A 1 74 ? 2.410 13.021 -2.285 1.00 58.31 74 ALA A N 1
ATOM 587 C CA . ALA A 1 74 ? 1.441 14.010 -2.750 1.00 58.31 74 ALA A CA 1
ATOM 588 C C . ALA A 1 74 ? 0.022 13.434 -2.841 1.00 58.31 74 ALA A C 1
ATOM 590 O O . ALA A 1 74 ? -0.945 14.190 -2.767 1.00 58.31 74 ALA A O 1
ATOM 591 N N . GLN A 1 75 ? -0.103 12.114 -3.003 1.00 65.50 75 GLN A N 1
ATOM 592 C CA . GLN A 1 75 ? -1.390 11.428 -2.980 1.00 65.50 75 GLN A CA 1
ATOM 593 C C . GLN A 1 75 ? -1.800 11.020 -1.562 1.00 65.50 75 GLN A C 1
ATOM 595 O O . GLN A 1 75 ? -2.954 11.234 -1.200 1.00 65.50 75 GLN A O 1
ATOM 600 N N . ASP A 1 76 ? -0.878 10.477 -0.758 1.00 73.12 76 ASP A N 1
ATOM 601 C CA . ASP A 1 76 ? -1.105 10.217 0.666 1.00 73.12 76 ASP A CA 1
ATOM 602 C C . ASP A 1 76 ? 0.216 9.955 1.419 1.00 73.12 76 ASP A C 1
ATOM 604 O O . ASP A 1 76 ? 0.901 8.958 1.182 1.00 73.12 76 ASP A O 1
ATOM 608 N N . VAL A 1 77 ? 0.569 10.822 2.375 1.00 72.50 77 VAL A N 1
ATOM 609 C CA . VAL A 1 77 ? 1.806 10.706 3.178 1.00 72.50 77 VAL A CA 1
ATOM 610 C C . VAL A 1 77 ? 1.903 9.383 3.951 1.00 72.50 77 VAL A C 1
ATOM 612 O O . VAL A 1 77 ? 3.005 8.888 4.202 1.00 72.50 77 VAL A O 1
ATOM 615 N N . ARG A 1 78 ? 0.759 8.767 4.277 1.00 73.69 78 ARG A N 1
ATOM 616 C CA . ARG A 1 78 ? 0.686 7.514 5.042 1.00 73.69 78 ARG A CA 1
ATOM 617 C C . ARG A 1 78 ? 1.330 6.347 4.303 1.00 73.69 78 ARG A C 1
ATOM 619 O O . ARG A 1 78 ? 1.902 5.469 4.937 1.00 73.69 78 ARG A O 1
ATOM 626 N N . VAL A 1 79 ? 1.329 6.376 2.970 1.00 73.81 79 VAL A N 1
ATOM 627 C CA . VAL A 1 79 ? 1.928 5.335 2.122 1.00 73.81 79 VAL A CA 1
ATOM 628 C C . VAL A 1 79 ? 3.444 5.220 2.344 1.00 73.81 79 VAL A C 1
ATOM 630 O O . VAL A 1 79 ? 3.973 4.112 2.411 1.00 73.81 79 VAL A O 1
ATOM 633 N N . ILE A 1 80 ? 4.154 6.341 2.523 1.00 74.75 80 ILE A N 1
ATOM 634 C CA . ILE A 1 80 ? 5.590 6.318 2.853 1.00 74.75 80 ILE A CA 1
ATOM 635 C C . ILE A 1 80 ? 5.818 5.847 4.286 1.00 74.75 80 ILE A C 1
ATOM 637 O O . ILE A 1 80 ? 6.727 5.057 4.527 1.00 74.75 80 ILE A O 1
ATOM 641 N N . MET A 1 81 ? 4.997 6.310 5.232 1.00 70.19 81 MET A N 1
ATOM 642 C CA . MET A 1 81 ? 5.140 5.923 6.638 1.00 70.19 81 MET A CA 1
ATOM 643 C C . MET A 1 81 ? 4.962 4.416 6.833 1.00 70.19 81 MET A C 1
ATOM 645 O O . MET A 1 81 ? 5.703 3.824 7.606 1.00 70.19 81 MET A O 1
ATOM 649 N N . ILE A 1 82 ? 4.047 3.793 6.082 1.00 73.50 82 ILE A N 1
ATOM 650 C CA . ILE A 1 82 ? 3.868 2.337 6.068 1.00 73.50 82 ILE A CA 1
ATOM 651 C C . ILE A 1 82 ? 5.107 1.622 5.520 1.00 73.50 82 ILE A C 1
ATOM 653 O O . ILE A 1 82 ? 5.479 0.586 6.049 1.00 73.50 82 ILE A O 1
ATOM 657 N N . LYS A 1 83 ? 5.767 2.162 4.487 1.00 73.88 83 LYS A N 1
ATOM 658 C CA . LYS A 1 83 ? 6.935 1.509 3.870 1.00 73.88 83 LYS A CA 1
ATOM 659 C C . LYS A 1 83 ? 8.224 1.630 4.694 1.00 73.88 83 LYS A C 1
ATOM 661 O O . LYS A 1 83 ? 9.139 0.837 4.498 1.00 73.88 83 LYS A O 1
ATOM 666 N N . LEU A 1 84 ? 8.329 2.657 5.538 1.00 68.06 84 LEU A N 1
ATOM 667 C CA . LEU A 1 84 ? 9.508 2.921 6.374 1.00 68.06 84 LEU A CA 1
ATOM 668 C C . LEU A 1 84 ? 9.449 2.255 7.757 1.00 68.06 84 LEU A C 1
ATOM 670 O O . LEU A 1 84 ? 10.467 2.249 8.450 1.00 68.06 84 LEU A O 1
ATOM 674 N N . ALA A 1 85 ? 8.277 1.772 8.171 1.00 63.50 85 ALA A N 1
ATOM 675 C CA . ALA A 1 85 ? 8.041 1.131 9.464 1.00 63.50 85 ALA A CA 1
ATOM 676 C C . ALA A 1 85 ? 8.149 -0.394 9.374 1.00 63.50 85 ALA A C 1
ATOM 678 O O . ALA A 1 85 ? 8.506 -0.993 10.415 1.00 63.50 85 ALA A O 1
#

Nearest PDB structures (foldseek):
  7qpr-assembly4_D  TM=8.843E-01  e=1.099E-03  Acinetobacter baumannii
  7qpr-assembly3_C  TM=8.989E-01  e=1.709E-03  Acinetobacter baumannii
  4yf1-assembly2_B  TM=7.069E-01  e=1.390E-02  Listeria monocytogenes EGD-e
  4yf1-assembly1_A  TM=7.177E-01  e=1.832E-02  Listeria monocytogenes EGD-e
  5kpx-assembly1_33  TM=7.690E-01  e=1.131E-01  Escherichia coli K-12

Mean predicted aligned error: 8.88 Å